Protein AF-A0A3D3HAP5-F1 (afdb_monomer_lite)

pLDDT: mean 92.54, std 5.93, range [68.56, 98.38]

Structure (mmCIF, N/CA/C/O backbone):
data_AF-A0A3D3HAP5-F1
#
_entry.id   AF-A0A3D3HAP5-F1
#
loop_
_atom_site.group_PDB
_atom_site.id
_atom_site.type_symbol
_atom_site.label_atom_id
_atom_site.label_alt_id
_atom_site.label_comp_id
_atom_site.label_asym_id
_atom_site.label_entity_id
_atom_site.label_seq_id
_atom_site.pdbx_PDB_ins_code
_atom_site.Cartn_x
_atom_site.Cartn_y
_atom_site.Cartn_z
_atom_site.occupancy
_atom_site.B_iso_or_equiv
_atom_site.auth_seq_id
_atom_site.auth_comp_id
_atom_site.auth_asym_id
_atom_site.auth_atom_id
_atom_site.pdbx_PDB_model_num
ATOM 1 N N . MET A 1 1 ? -2.257 -6.632 18.128 1.00 78.38 1 MET A N 1
ATOM 2 C CA . MET A 1 1 ? -2.416 -5.577 19.148 1.00 78.38 1 MET A CA 1
ATOM 3 C C . MET A 1 1 ? -1.429 -5.852 20.252 1.00 78.38 1 MET A C 1
ATOM 5 O O . MET A 1 1 ? -1.343 -6.993 20.683 1.00 78.38 1 MET A O 1
ATOM 9 N N . ASP A 1 2 ? -0.685 -4.841 20.673 1.00 88.44 2 ASP A N 1
ATOM 10 C CA . ASP A 1 2 ? 0.164 -4.941 21.854 1.00 88.44 2 ASP A CA 1
ATOM 11 C C . ASP A 1 2 ? -0.720 -4.731 23.097 1.00 88.44 2 ASP A C 1
ATOM 13 O O . ASP A 1 2 ? -1.008 -3.601 23.484 1.00 88.44 2 ASP A O 1
ATOM 17 N N . ILE A 1 3 ? -1.280 -5.819 23.638 1.00 87.75 3 ILE A N 1
ATOM 18 C CA . ILE A 1 3 ? -2.249 -5.769 24.744 1.00 87.75 3 ILE A CA 1
ATOM 19 C C . ILE A 1 3 ? -1.483 -5.856 26.068 1.00 87.75 3 ILE A C 1
ATOM 21 O O . ILE A 1 3 ? -0.811 -6.847 26.336 1.00 87.75 3 ILE A O 1
ATOM 25 N N . LYS A 1 4 ? -1.594 -4.818 26.905 1.00 87.50 4 LYS A N 1
ATOM 26 C CA . LYS A 1 4 ? -0.888 -4.712 28.198 1.00 87.50 4 LYS A CA 1
ATOM 27 C C . LYS A 1 4 ? -1.712 -5.154 29.417 1.00 87.50 4 LYS A C 1
ATOM 29 O O . LYS A 1 4 ? -1.234 -5.047 30.541 1.00 87.50 4 LYS A O 1
ATOM 34 N N . VAL A 1 5 ? -2.941 -5.636 29.213 1.00 85.81 5 VAL A N 1
ATOM 35 C CA . VAL A 1 5 ? -3.873 -6.054 30.277 1.00 85.81 5 VAL A CA 1
ATOM 36 C C . VAL A 1 5 ? -4.423 -7.456 30.018 1.00 85.81 5 VAL A C 1
ATOM 38 O O . VAL A 1 5 ? -4.638 -7.846 28.872 1.00 85.81 5 VAL A O 1
ATOM 41 N N . HIS A 1 6 ? -4.670 -8.217 31.083 1.00 82.88 6 HIS A N 1
ATOM 42 C CA . HIS A 1 6 ? -5.263 -9.552 30.989 1.00 82.88 6 HIS A CA 1
ATOM 43 C C . HIS A 1 6 ? -6.795 -9.457 30.948 1.00 82.88 6 HIS A C 1
ATOM 45 O O . HIS A 1 6 ? -7.383 -8.661 31.675 1.00 82.88 6 HIS A O 1
ATOM 51 N N . GLY A 1 7 ? -7.444 -10.286 30.122 1.00 81.25 7 GLY A N 1
ATOM 52 C CA . GLY A 1 7 ? -8.907 -10.431 30.124 1.00 81.25 7 GLY A CA 1
ATOM 53 C C . GLY A 1 7 ? -9.692 -9.438 29.257 1.00 81.25 7 GLY A C 1
ATOM 54 O O . GLY A 1 7 ? -10.865 -9.200 29.533 1.00 81.25 7 GLY A O 1
ATOM 55 N N . LEU A 1 8 ? -9.091 -8.864 28.207 1.00 85.88 8 LEU A N 1
ATOM 56 C CA . LEU A 1 8 ? -9.846 -8.056 27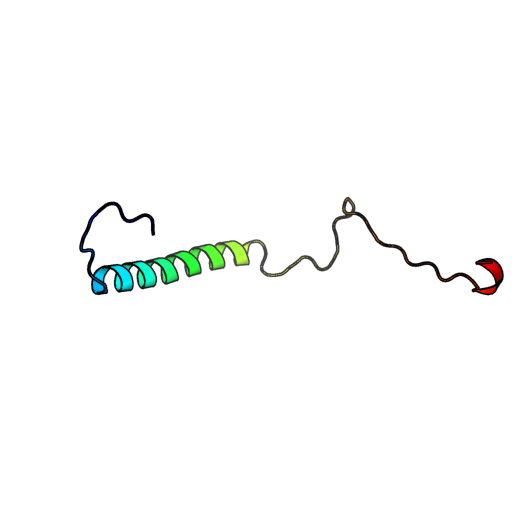.242 1.00 85.88 8 LEU A CA 1
ATOM 57 C C . LEU A 1 8 ? -10.906 -8.921 26.539 1.00 85.88 8 LEU A C 1
ATOM 59 O O . LEU A 1 8 ? -10.587 -9.982 26.001 1.00 85.88 8 LEU A O 1
ATOM 63 N N . SER A 1 9 ? -12.163 -8.472 26.531 1.00 90.56 9 SER A N 1
ATOM 64 C CA . SER A 1 9 ? -13.249 -9.241 25.922 1.00 90.56 9 SER A CA 1
ATOM 65 C C . SER A 1 9 ? -13.163 -9.242 24.393 1.00 90.56 9 SER A C 1
ATOM 67 O O . SER A 1 9 ? -12.777 -8.252 23.764 1.00 90.56 9 SER A O 1
ATOM 69 N N . ILE A 1 10 ? -13.585 -10.355 23.783 1.00 90.56 10 ILE A N 1
ATOM 70 C CA . ILE A 1 10 ? -13.660 -10.514 22.320 1.00 90.56 10 ILE A CA 1
ATOM 71 C C . ILE A 1 10 ? -14.559 -9.437 21.696 1.00 90.56 10 ILE A C 1
ATOM 73 O O . ILE A 1 10 ? -14.290 -8.951 20.602 1.00 90.56 10 ILE A O 1
ATOM 77 N N . ASP A 1 11 ? -15.587 -9.014 22.425 1.00 93.94 11 ASP A N 1
ATOM 78 C CA . ASP A 1 11 ? -16.545 -8.007 21.982 1.00 93.94 11 ASP A CA 1
ATOM 79 C C . ASP A 1 11 ? -15.896 -6.620 21.792 1.00 93.94 11 ASP A C 1
ATOM 81 O O . ASP A 1 11 ? -16.159 -5.921 20.813 1.00 93.94 11 ASP A O 1
ATOM 85 N N . ILE A 1 12 ? -14.980 -6.236 22.693 1.00 92.19 12 ILE A N 1
ATOM 86 C CA . ILE A 1 12 ? -14.207 -4.988 22.571 1.00 92.19 12 ILE A CA 1
ATOM 87 C C . ILE A 1 12 ? -13.216 -5.085 21.408 1.00 92.19 12 ILE A C 1
ATOM 89 O O . ILE A 1 12 ? -13.061 -4.131 20.646 1.00 92.19 12 ILE A O 1
ATOM 93 N N . LEU A 1 13 ? -12.578 -6.246 21.241 1.00 91.62 13 LEU A N 1
ATOM 94 C CA . LEU A 1 13 ? -11.712 -6.526 20.095 1.00 91.62 13 LEU A CA 1
ATOM 95 C C . LEU A 1 13 ? -12.462 -6.379 18.762 1.00 91.62 13 LEU A C 1
ATOM 97 O O . LEU A 1 13 ? -11.943 -5.739 17.849 1.00 91.62 13 LEU A O 1
ATOM 101 N N . GLY A 1 14 ? -13.676 -6.928 18.660 1.00 94.19 14 GLY A N 1
ATOM 102 C CA . GLY A 1 14 ? -14.521 -6.814 17.469 1.00 94.19 14 GLY A CA 1
ATOM 103 C C . GLY A 1 14 ? -14.816 -5.356 17.123 1.00 94.19 14 GLY A C 1
ATOM 104 O O . GLY A 1 14 ? -14.498 -4.901 16.025 1.00 94.19 14 GLY A O 1
ATOM 105 N N . LYS A 1 15 ? -15.287 -4.584 18.109 1.00 95.88 15 LYS A N 1
ATOM 106 C CA . LYS A 1 15 ? -15.555 -3.143 17.956 1.00 95.88 15 LYS A CA 1
ATOM 107 C C . LYS A 1 15 ? -14.315 -2.361 17.519 1.00 95.88 15 LYS A C 1
ATOM 109 O O . LYS A 1 15 ? -14.402 -1.506 16.639 1.00 95.88 15 LYS A O 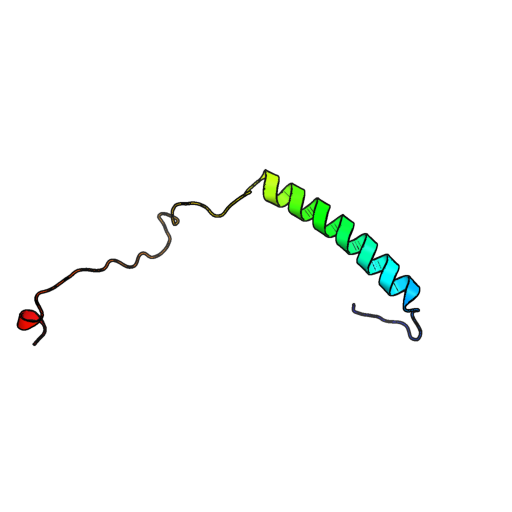1
ATOM 114 N N . ALA A 1 16 ? -13.154 -2.670 18.096 1.00 95.00 16 ALA A N 1
ATOM 115 C CA . ALA A 1 16 ? -11.899 -2.021 17.732 1.00 95.00 16 ALA A CA 1
ATOM 116 C C . ALA A 1 16 ? -11.491 -2.319 16.279 1.00 95.00 16 ALA A C 1
ATOM 118 O O . ALA A 1 16 ? -11.020 -1.424 15.573 1.00 95.00 16 ALA A O 1
ATOM 119 N N . LEU A 1 17 ? -11.682 -3.555 15.807 1.00 95.88 17 LEU A N 1
ATOM 120 C CA . LEU A 1 17 ? -11.395 -3.939 14.423 1.00 95.88 17 LEU A CA 1
ATOM 121 C C . LEU A 1 17 ? -12.362 -3.282 13.431 1.00 95.88 17 LEU A C 1
ATOM 123 O O . LEU A 1 17 ? -11.916 -2.813 12.382 1.00 95.88 17 LEU A O 1
ATOM 127 N N . ASP A 1 18 ? -13.646 -3.182 13.775 1.00 97.25 18 ASP A N 1
ATOM 128 C CA . ASP A 1 18 ? -14.650 -2.502 12.951 1.00 97.25 18 ASP A CA 1
ATOM 129 C C . ASP A 1 18 ? -14.347 -1.007 12.818 1.00 97.25 18 ASP A C 1
ATOM 131 O O . ASP A 1 18 ? -14.305 -0.468 11.706 1.00 97.25 18 ASP A O 1
ATOM 135 N N . GLN A 1 19 ? -14.020 -0.347 13.933 1.00 97.25 19 GLN A N 1
ATOM 136 C CA . GLN A 1 19 ? -13.567 1.042 13.923 1.00 97.25 19 GLN A CA 1
ATOM 137 C C . GLN A 1 19 ? -12.287 1.202 13.089 1.00 97.25 19 GLN A C 1
ATOM 139 O O . GLN A 1 19 ? -12.178 2.113 12.266 1.00 97.25 19 GLN A O 1
ATOM 144 N N . SER A 1 20 ? -11.329 0.287 13.252 1.00 97.62 20 SER A N 1
ATOM 145 C CA . SER A 1 20 ? -10.070 0.301 12.500 1.00 97.62 20 SER A CA 1
ATOM 146 C C . SER A 1 20 ? -10.292 0.119 10.998 1.00 97.62 20 SER A C 1
ATOM 148 O O . SER A 1 20 ? -9.576 0.713 10.196 1.00 97.62 20 SER A O 1
ATOM 150 N N . LYS A 1 21 ? -11.288 -0.675 10.587 1.00 98.06 21 LYS A N 1
ATOM 151 C CA . LYS A 1 21 ? -11.649 -0.859 9.176 1.00 98.06 21 LYS A CA 1
ATOM 152 C C . LYS A 1 21 ? -12.158 0.443 8.561 1.00 98.06 21 LYS A C 1
ATOM 154 O O . LYS A 1 21 ? -11.710 0.788 7.468 1.00 98.06 21 LYS A O 1
ATOM 159 N N . ALA A 1 22 ? -13.038 1.164 9.258 1.00 97.94 22 ALA A N 1
ATOM 160 C CA . ALA A 1 22 ? -13.526 2.468 8.811 1.00 97.94 22 ALA A CA 1
AT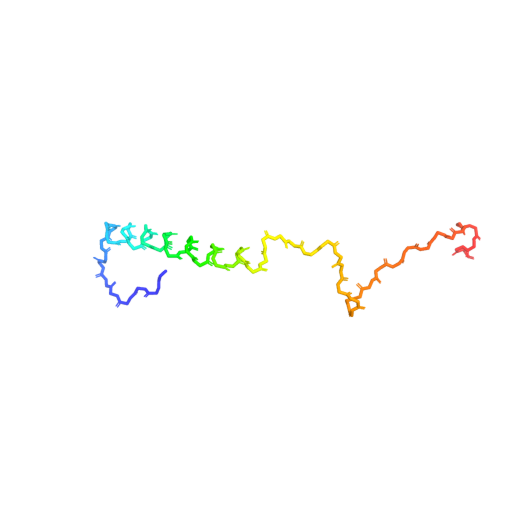OM 161 C C . ALA A 1 22 ? -12.384 3.495 8.727 1.00 97.94 22 ALA A C 1
ATOM 163 O O . ALA A 1 22 ? -12.220 4.151 7.701 1.00 97.94 22 ALA A O 1
ATOM 164 N N . GLY A 1 23 ? -11.528 3.561 9.754 1.00 98.12 23 GLY A N 1
ATOM 165 C CA . GLY A 1 23 ? -10.349 4.432 9.746 1.00 98.12 23 GLY A CA 1
ATOM 166 C C . GLY A 1 23 ? -9.380 4.112 8.601 1.00 98.12 23 GLY A C 1
ATOM 167 O O . GLY A 1 23 ? -8.923 5.011 7.900 1.00 98.12 23 GLY A O 1
A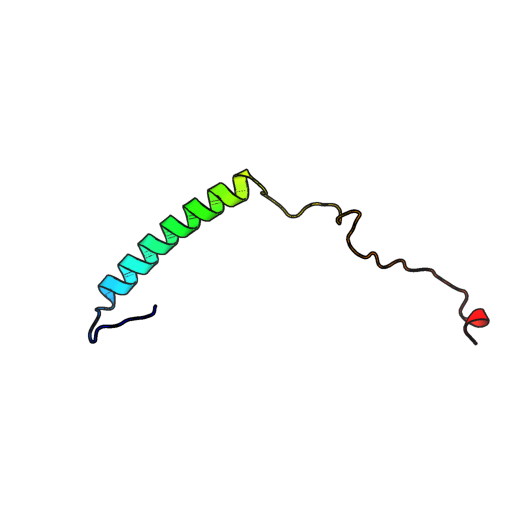TOM 168 N N . ARG A 1 24 ? -9.120 2.823 8.343 1.00 98.38 24 ARG A N 1
ATOM 169 C CA . ARG A 1 24 ? -8.292 2.380 7.211 1.00 98.38 24 ARG A CA 1
ATOM 170 C C . ARG A 1 24 ? -8.894 2.795 5.870 1.00 98.38 24 ARG A C 1
ATOM 172 O O . ARG A 1 24 ? -8.145 3.204 4.990 1.00 98.38 24 ARG A O 1
ATOM 179 N N . ALA A 1 25 ? -10.212 2.681 5.705 1.00 98.38 25 ALA A N 1
ATOM 180 C CA . ALA A 1 25 ? -10.888 3.080 4.474 1.00 98.38 25 ALA A CA 1
ATOM 181 C C . ALA A 1 25 ? -10.724 4.583 4.200 1.00 98.38 25 ALA A C 1
ATOM 183 O O . ALA A 1 25 ? -10.354 4.942 3.088 1.00 98.38 25 ALA A O 1
ATOM 184 N N . ALA A 1 26 ? -10.884 5.434 5.218 1.00 98.31 26 ALA A N 1
ATOM 185 C CA . ALA A 1 26 ? -10.677 6.878 5.086 1.00 98.31 26 ALA A CA 1
ATOM 186 C C . ALA A 1 26 ? -9.227 7.237 4.697 1.00 98.31 26 ALA A C 1
ATOM 188 O O . ALA A 1 26 ? -8.996 8.081 3.833 1.00 98.31 26 ALA A O 1
ATOM 189 N N . ILE A 1 27 ? -8.234 6.563 5.293 1.00 98.31 27 ILE A N 1
ATOM 190 C CA . ILE A 1 27 ? -6.820 6.752 4.922 1.00 98.31 27 ILE A CA 1
ATOM 191 C C . ILE A 1 27 ? -6.587 6.334 3.464 1.00 98.31 27 ILE A C 1
ATOM 193 O O . ILE A 1 27 ? -5.954 7.070 2.710 1.00 98.31 27 ILE A O 1
ATOM 197 N N . LEU A 1 28 ? -7.111 5.175 3.053 1.00 98.25 28 LEU A N 1
ATOM 198 C CA . LEU A 1 28 ? -6.979 4.685 1.679 1.00 98.25 28 LEU A CA 1
ATOM 199 C C . LEU A 1 28 ? -7.658 5.611 0.667 1.00 98.25 28 LEU A C 1
ATOM 201 O O . LEU A 1 28 ? -7.100 5.839 -0.400 1.00 98.25 28 LEU A O 1
ATOM 205 N N . GLU A 1 29 ? -8.817 6.177 0.996 1.00 98.38 29 GLU A N 1
ATOM 206 C CA . GLU A 1 29 ? -9.508 7.151 0.149 1.00 98.38 29 GLU A CA 1
ATOM 207 C C . GLU A 1 29 ? -8.638 8.389 -0.106 1.00 98.38 29 GLU A C 1
ATOM 209 O O . GLU A 1 29 ? -8.448 8.791 -1.255 1.00 98.38 29 GLU A O 1
ATOM 214 N N . HIS A 1 30 ? -8.009 8.934 0.939 1.00 98.25 30 HIS A N 1
ATOM 215 C CA . HIS A 1 30 ? -7.059 10.034 0.782 1.00 98.25 30 HIS A CA 1
ATOM 216 C C . HIS A 1 30 ? -5.794 9.615 0.011 1.00 98.25 30 HIS A C 1
ATOM 218 O O . HIS A 1 30 ? -5.228 10.406 -0.735 1.00 98.25 30 HIS A O 1
ATOM 224 N N . MET A 1 31 ? -5.310 8.380 0.160 1.00 98.31 31 MET A N 1
ATOM 225 C CA . MET A 1 31 ? -4.180 7.897 -0.648 1.00 98.31 31 MET A CA 1
ATOM 226 C C . MET A 1 31 ? -4.545 7.828 -2.139 1.00 98.31 31 MET A C 1
ATOM 228 O O . MET A 1 31 ? -3.761 8.259 -2.987 1.00 98.31 31 MET A O 1
ATOM 232 N N . LEU A 1 32 ? -5.743 7.325 -2.453 1.00 98.12 32 LEU A N 1
ATOM 233 C CA . LEU A 1 32 ? -6.245 7.190 -3.821 1.00 98.12 32 LEU A CA 1
ATOM 234 C C . LEU A 1 32 ? -6.530 8.543 -4.483 1.00 98.12 32 LEU A C 1
ATOM 236 O O . LEU A 1 32 ? -6.382 8.646 -5.698 1.00 98.12 32 LEU A O 1
ATOM 240 N N . SER A 1 33 ? -6.879 9.585 -3.719 1.00 97.62 33 SER A N 1
ATOM 241 C CA . SER A 1 33 ? -7.046 10.937 -4.274 1.00 97.62 33 SER A CA 1
ATOM 242 C C . SER A 1 33 ? -5.733 11.530 -4.807 1.00 97.62 33 SER A C 1
ATOM 244 O O . SER A 1 33 ? -5.762 12.369 -5.706 1.00 97.62 33 SER A O 1
ATOM 246 N N . ILE A 1 34 ? -4.584 11.070 -4.297 1.00 98.12 34 ILE A N 1
ATOM 247 C CA . ILE A 1 34 ? -3.248 11.513 -4.721 1.00 98.12 34 ILE A CA 1
ATOM 248 C C . ILE A 1 34 ? -2.666 10.615 -5.815 1.00 98.12 34 ILE A C 1
ATOM 250 O O . ILE A 1 34 ? -2.112 11.110 -6.798 1.00 98.12 34 ILE A O 1
ATOM 254 N N . LEU A 1 35 ? -2.753 9.294 -5.646 1.00 97.00 35 LEU A N 1
ATOM 255 C CA . LEU A 1 35 ? -2.240 8.321 -6.607 1.00 97.00 35 LEU A CA 1
ATOM 256 C C . LEU A 1 35 ? -3.198 7.123 -6.696 1.00 97.00 35 LEU A C 1
ATOM 258 O O . LEU A 1 35 ? -3.031 6.147 -5.964 1.00 97.00 35 LEU A O 1
ATOM 262 N N . PRO A 1 36 ? -4.193 7.170 -7.597 1.00 97.12 36 PRO A N 1
ATOM 263 C CA . PRO A 1 36 ? -5.211 6.124 -7.689 1.00 97.12 36 PRO A CA 1
ATOM 264 C C . PRO A 1 36 ? -4.685 4.824 -8.307 1.00 97.12 36 PRO A C 1
ATOM 266 O O . PRO A 1 36 ? -5.262 3.761 -8.098 1.00 97.12 36 PRO A O 1
ATOM 269 N N . GLN A 1 37 ? -3.598 4.900 -9.079 1.00 97.06 37 GLN A N 1
ATOM 270 C CA . GLN A 1 37 ? -3.007 3.760 -9.773 1.00 97.06 37 GLN A CA 1
ATOM 271 C C . GLN A 1 37 ? -1.483 3.900 -9.889 1.00 97.06 37 GLN A C 1
ATOM 273 O O . GLN A 1 37 ? -0.969 5.024 -9.864 1.00 97.06 37 GLN A O 1
ATOM 278 N N . PRO A 1 38 ? -0.747 2.785 -10.049 1.00 97.19 38 PRO A N 1
ATOM 279 C CA . PRO A 1 38 ? 0.674 2.828 -10.373 1.00 97.19 38 PRO A CA 1
ATOM 280 C C . PRO A 1 38 ? 0.949 3.680 -11.618 1.00 97.19 38 PRO A C 1
ATOM 282 O O . PRO A 1 38 ? 0.142 3.737 -12.546 1.00 97.19 38 PRO A O 1
ATOM 285 N N . ARG A 1 39 ? 2.107 4.347 -11.651 1.00 96.06 39 ARG A N 1
ATOM 286 C CA . ARG A 1 39 ? 2.524 5.133 -12.820 1.00 96.06 39 ARG A CA 1
ATOM 287 C C . ARG A 1 39 ? 2.779 4.191 -14.000 1.00 96.06 39 ARG A C 1
ATOM 289 O O . ARG A 1 39 ? 3.421 3.160 -13.822 1.00 96.06 39 ARG A O 1
ATOM 296 N N . ALA A 1 40 ? 2.293 4.564 -15.184 1.00 95.62 40 ALA A N 1
ATOM 297 C CA . ALA A 1 40 ? 2.438 3.756 -16.399 1.00 95.62 40 ALA A CA 1
ATOM 298 C C . ALA A 1 40 ? 3.903 3.584 -16.823 1.00 95.62 40 ALA A C 1
ATOM 300 O O . ALA A 1 40 ? 4.281 2.561 -17.385 1.00 95.62 40 ALA A O 1
ATOM 301 N N . GLU A 1 41 ? 4.726 4.586 -16.528 1.00 93.62 41 GLU A N 1
ATOM 302 C CA . GLU A 1 41 ? 6.129 4.607 -16.903 1.00 93.62 41 GLU A CA 1
ATOM 303 C C . GLU A 1 41 ? 7.028 4.560 -15.672 1.00 93.62 41 GLU A C 1
ATOM 305 O O . GLU A 1 41 ? 6.752 5.159 -14.626 1.00 93.62 41 GLU A O 1
ATOM 310 N N . LEU A 1 42 ? 8.141 3.845 -15.826 1.00 92.44 42 LEU A N 1
ATOM 311 C CA . LEU A 1 42 ? 9.195 3.789 -14.828 1.00 92.44 42 LEU A CA 1
ATOM 312 C C . LEU A 1 42 ? 9.912 5.143 -14.745 1.00 92.44 42 LEU A C 1
ATOM 314 O O . LEU A 1 42 ? 10.112 5.812 -15.762 1.00 92.44 42 LEU A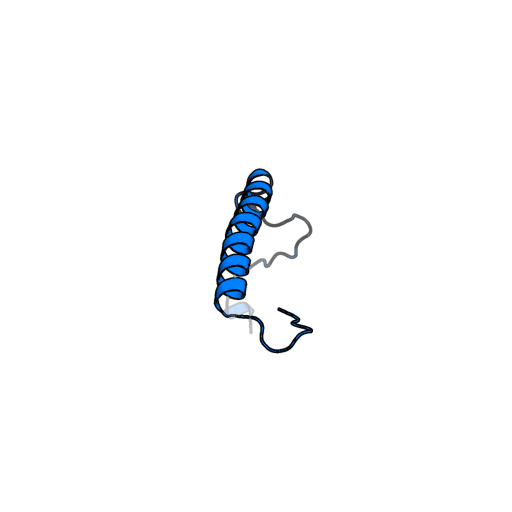 O 1
ATOM 318 N N . SER A 1 43 ? 10.360 5.507 -13.542 1.00 93.81 43 SER A N 1
ATOM 319 C CA . SER A 1 43 ? 11.174 6.707 -13.316 1.00 93.81 43 SER A CA 1
ATOM 320 C C . SER A 1 43 ? 12.353 6.789 -14.303 1.00 93.81 43 SER A C 1
ATOM 322 O O . SER A 1 43 ? 12.983 5.766 -14.589 1.00 93.81 43 SER A O 1
ATOM 324 N N . PRO A 1 44 ? 12.710 7.987 -14.802 1.00 91.81 44 PRO A N 1
ATOM 325 C CA . PRO A 1 44 ? 13.891 8.166 -15.650 1.00 91.81 44 PRO A CA 1
ATOM 326 C C . PRO A 1 44 ? 15.198 7.811 -14.926 1.00 91.81 44 PRO A C 1
ATOM 328 O O . PRO A 1 44 ? 16.179 7.469 -15.574 1.00 91.81 44 PRO A O 1
ATOM 331 N N . HIS A 1 45 ? 15.202 7.850 -13.592 1.00 95.00 45 HIS A N 1
ATOM 332 C CA . HIS A 1 45 ? 16.360 7.510 -12.763 1.00 95.00 45 HIS A CA 1
A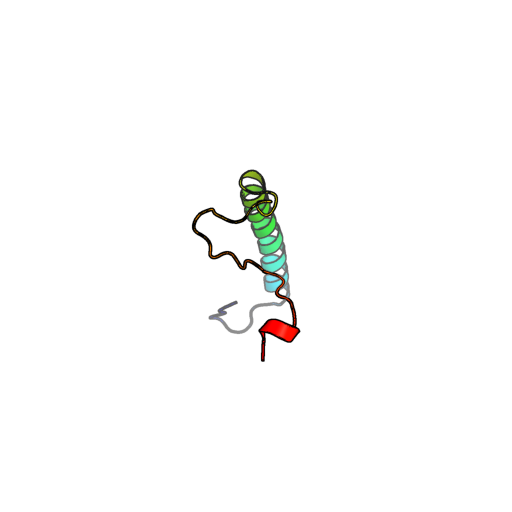TOM 333 C C . HIS A 1 45 ? 16.369 6.050 -12.297 1.00 95.00 45 HIS A C 1
ATOM 335 O O . HIS A 1 45 ? 17.315 5.626 -11.637 1.00 95.00 45 HIS A O 1
ATOM 341 N N . ALA A 1 46 ? 15.311 5.287 -12.580 1.00 94.38 46 ALA A N 1
ATOM 342 C CA . ALA A 1 46 ? 15.278 3.874 -12.235 1.00 94.38 46 ALA A CA 1
ATOM 343 C C . ALA A 1 46 ? 16.099 3.055 -13.250 1.00 94.38 46 ALA A C 1
ATOM 345 O O . ALA A 1 46 ? 16.101 3.386 -14.440 1.00 94.38 46 ALA A O 1
ATOM 346 N N . PRO A 1 47 ? 16.779 1.980 -12.810 1.00 93.75 47 PRO A N 1
ATOM 347 C CA . PRO A 1 47 ? 17.525 1.106 -13.707 1.00 93.75 47 PRO A CA 1
ATOM 348 C C . PRO A 1 47 ? 16.592 0.451 -14.733 1.00 93.75 47 PRO A C 1
ATOM 350 O O . PRO A 1 47 ? 15.487 0.019 -14.396 1.00 93.75 47 PRO A O 1
ATOM 353 N N . ARG A 1 48 ? 17.052 0.364 -15.985 1.00 91.44 48 ARG A N 1
ATOM 354 C CA . ARG A 1 48 ? 16.324 -0.262 -17.096 1.00 91.44 48 ARG A CA 1
ATOM 355 C C . ARG A 1 48 ? 17.056 -1.514 -17.550 1.00 91.44 48 ARG A C 1
ATOM 357 O O . ARG A 1 48 ? 18.280 -1.531 -17.624 1.00 91.44 48 ARG A O 1
ATOM 364 N N . VAL A 1 49 ? 16.288 -2.556 -17.845 1.00 90.56 49 VAL A N 1
ATOM 365 C CA . VAL A 1 49 ? 16.804 -3.763 -18.490 1.00 90.56 49 VAL A CA 1
ATOM 366 C C . VAL A 1 49 ? 16.565 -3.608 -19.982 1.00 90.56 49 VAL A C 1
ATOM 368 O O . VAL A 1 49 ? 15.420 -3.592 -20.428 1.00 90.56 49 VAL A O 1
ATOM 371 N N . GLU A 1 50 ? 17.643 -3.485 -20.746 1.00 89.75 50 GLU A N 1
ATOM 372 C CA . GLU A 1 50 ? 17.590 -3.492 -22.204 1.00 89.75 50 GLU A CA 1
ATOM 373 C C . GLU A 1 50 ? 17.937 -4.891 -22.706 1.00 89.75 50 GLU A C 1
ATOM 375 O O . GLU A 1 50 ? 18.916 -5.500 -22.275 1.00 89.75 50 GLU A O 1
ATOM 380 N N . THR A 1 51 ? 17.103 -5.426 -23.595 1.00 90.31 51 THR A N 1
ATOM 381 C CA . THR A 1 51 ? 17.347 -6.725 -24.225 1.00 90.31 51 THR A CA 1
ATOM 382 C C . THR A 1 51 ? 17.797 -6.486 -25.651 1.00 90.31 51 THR A C 1
ATOM 384 O O . THR A 1 51 ? 17.054 -5.921 -26.451 1.00 90.31 51 THR A O 1
ATOM 387 N N . ILE A 1 52 ? 19.003 -6.941 -25.971 1.00 89.88 52 ILE A N 1
ATOM 388 C CA . ILE A 1 52 ? 19.509 -6.971 -27.340 1.00 89.88 52 ILE A CA 1
ATOM 389 C C . ILE A 1 52 ? 19.520 -8.412 -27.837 1.00 89.88 52 ILE A C 1
ATOM 391 O O . ILE A 1 52 ? 19.923 -9.331 -27.123 1.00 89.88 52 ILE A O 1
ATOM 395 N N . THR A 1 53 ? 19.073 -8.622 -29.070 1.00 88.62 53 THR A N 1
ATOM 396 C CA . THR A 1 53 ? 19.160 -9.927 -29.725 1.00 88.62 53 THR A CA 1
ATOM 397 C C . THR A 1 53 ? 20.436 -9.972 -30.550 1.00 88.62 53 THR A C 1
ATOM 399 O O . THR A 1 53 ? 20.627 -9.161 -31.454 1.00 88.62 53 THR A O 1
ATOM 402 N N . ILE A 1 54 ? 21.308 -10.929 -30.247 1.00 90.25 54 ILE A N 1
ATOM 403 C CA . ILE A 1 54 ? 22.527 -11.186 -31.017 1.00 90.25 54 ILE A CA 1
ATOM 404 C C . ILE A 1 54 ? 22.425 -12.549 -31.698 1.00 90.25 54 ILE A C 1
ATOM 406 O O . ILE A 1 54 ? 21.784 -13.461 -31.177 1.00 90.25 54 ILE A O 1
ATOM 410 N N . ASN A 1 55 ? 23.037 -12.680 -32.879 1.00 90.50 55 ASN A N 1
ATOM 411 C CA . ASN A 1 55 ? 23.100 -13.962 -33.577 1.00 90.50 55 ASN A CA 1
ATOM 412 C C . ASN A 1 55 ? 23.849 -14.977 -32.682 1.00 90.50 55 ASN A C 1
ATOM 414 O O . ASN A 1 55 ? 24.995 -14.687 -32.328 1.00 90.50 55 ASN A O 1
ATOM 418 N N . PRO A 1 56 ? 23.248 -16.137 -32.343 1.00 89.31 56 PRO A N 1
ATOM 419 C CA . PRO A 1 56 ? 23.886 -17.193 -31.555 1.00 89.31 56 PRO A CA 1
ATOM 420 C C . PRO A 1 56 ? 25.273 -17.613 -32.051 1.00 89.31 56 PRO A C 1
ATOM 422 O O . PRO A 1 56 ? 26.145 -17.899 -31.236 1.00 89.31 56 PRO A O 1
ATOM 425 N N . ASP A 1 57 ? 25.518 -17.565 -33.363 1.00 89.00 57 ASP A N 1
ATOM 426 C CA . ASP A 1 57 ? 26.821 -17.898 -33.955 1.00 89.00 57 ASP A CA 1
ATOM 427 C C . ASP A 1 57 ? 27.939 -16.939 -33.511 1.00 89.00 57 ASP A C 1
ATOM 429 O O . ASP A 1 57 ? 29.116 -17.281 -33.575 1.00 89.00 57 ASP A O 1
ATOM 433 N N . LYS A 1 58 ? 27.580 -15.736 -33.043 1.00 82.94 58 LYS A N 1
ATOM 434 C CA . LYS A 1 58 ? 28.504 -14.727 -32.503 1.00 82.94 58 LYS A CA 1
ATOM 435 C C . LYS A 1 58 ? 28.677 -14.812 -30.979 1.00 82.94 58 LYS A C 1
ATOM 437 O O . LYS A 1 58 ? 29.340 -13.951 -30.411 1.00 82.94 58 LYS A O 1
ATOM 442 N N . ILE A 1 59 ? 28.046 -15.788 -30.319 1.00 81.88 59 ILE A N 1
ATOM 443 C CA . ILE A 1 59 ? 28.107 -15.995 -28.858 1.00 81.88 59 ILE A CA 1
ATOM 444 C C . ILE A 1 59 ? 29.221 -16.989 -28.475 1.00 81.88 59 ILE A C 1
ATOM 446 O O . ILE A 1 59 ? 29.555 -17.105 -27.297 1.00 81.88 59 ILE A O 1
ATOM 450 N N . ARG A 1 60 ? 29.798 -17.707 -29.449 1.00 68.56 60 ARG A N 1
ATOM 451 C CA . ARG A 1 60 ? 30.814 -18.740 -29.218 1.00 68.56 60 ARG A CA 1
ATOM 452 C C . ARG A 1 60 ? 32.243 -18.220 -29.329 1.00 68.56 60 ARG A C 1
ATOM 454 O O . ARG A 1 60 ? 32.501 -17.408 -30.241 1.00 68.56 60 ARG A O 1
#

Radius of gyration: 25.21 Å; chains: 1; bounding box: 47×30×65 Å

Sequence (60 aa):
MDIKVHGLSIDILGKALDQSKAGRAAILEHMLSILPQPRAELSPHAPRVETITINPDKIR

Secondary structure (DSSP, 8-state):
----SS---HHHHHHHHHHHHHHHHHHHHHHHHH-SS--SS--TTS---------GGG--

Foldseek 3Di:
DPDPDPDDDVVVVVVVVVVVVVVVVVVVVVVCVVPVDDDPDDDPPDDDDDDDDDDPVVVD